Protein AF-A0A2N1MHG2-F1 (afdb_monomer_lite)

Radius of gyration: 14.92 Å; chains: 1; bounding box: 26×31×39 Å

Sequence (89 aa):
MSDRLCLAMILPYILRRFLKLKHLKQRSIDELQENLSVNSELVINRLIQCWAIVAKCARFCFNLSFNDESYETLNSLLKQKITLLTKYG

Structure (mmCIF, N/CA/C/O backbone):
data_AF-A0A2N1MHG2-F1
#
_entry.id   AF-A0A2N1MHG2-F1
#
loop_
_atom_site.group_PDB
_atom_site.id
_atom_site.type_symbol
_atom_site.label_atom_id
_atom_site.label_alt_id
_atom_site.label_comp_id
_atom_site.label_asym_id
_atom_site.label_entity_id
_atom_site.label_seq_id
_atom_site.pdbx_PDB_ins_code
_atom_site.Cartn_x
_atom_site.Cartn_y
_atom_site.Cartn_z
_atom_site.occupancy
_atom_site.B_iso_or_equiv
_atom_site.auth_seq_id
_atom_site.auth_comp_id
_atom_site.auth_asym_id
_atom_site.auth_atom_id
_atom_site.pdbx_PDB_model_num
ATOM 1 N N . MET A 1 1 ? 0.634 -15.463 -23.516 1.00 55.34 1 MET A N 1
ATOM 2 C CA . MET A 1 1 ? 0.435 -14.436 -22.470 1.00 55.34 1 MET A CA 1
ATOM 3 C C . MET A 1 1 ? 1.519 -14.629 -21.427 1.00 55.34 1 MET A C 1
ATOM 5 O O . MET A 1 1 ? 1.680 -15.750 -20.978 1.00 55.34 1 MET A O 1
ATOM 9 N N . SER A 1 2 ? 2.301 -13.595 -21.112 1.00 74.69 2 SER A N 1
ATOM 10 C CA . SER A 1 2 ? 3.335 -13.681 -20.068 1.00 74.69 2 SER A CA 1
ATOM 11 C C . SER A 1 2 ? 2.679 -13.744 -18.686 1.00 74.69 2 SER A C 1
ATOM 13 O O . SER A 1 2 ? 1.740 -12.987 -18.431 1.00 74.69 2 SER A O 1
ATOM 15 N N . ASP A 1 3 ? 3.196 -14.582 -17.785 1.00 68.06 3 ASP A N 1
ATOM 16 C CA . ASP A 1 3 ? 2.722 -14.705 -16.396 1.00 68.06 3 ASP A CA 1
ATOM 17 C C . ASP A 1 3 ? 2.659 -13.352 -15.676 1.00 68.06 3 ASP A C 1
ATOM 19 O O . ASP A 1 3 ? 1.749 -13.092 -14.893 1.00 68.06 3 ASP A O 1
ATOM 23 N N . ARG A 1 4 ? 3.574 -12.438 -16.022 1.00 64.25 4 ARG A N 1
ATOM 24 C CA . ARG A 1 4 ? 3.623 -11.055 -15.523 1.00 64.25 4 ARG A CA 1
ATOM 25 C C . ARG A 1 4 ? 2.372 -10.251 -15.886 1.00 64.25 4 ARG A C 1
ATOM 27 O O . ARG A 1 4 ? 1.829 -9.528 -15.056 1.00 64.25 4 ARG A O 1
ATOM 34 N N . LEU A 1 5 ? 1.898 -10.406 -17.119 1.00 60.28 5 LEU A N 1
ATOM 35 C CA . LEU A 1 5 ? 0.712 -9.724 -17.634 1.00 60.28 5 LEU A CA 1
ATOM 36 C C . LEU A 1 5 ? -0.562 -10.302 -17.004 1.00 60.28 5 LEU A C 1
ATOM 38 O O . LEU A 1 5 ? -1.463 -9.556 -16.629 1.00 60.28 5 LEU A O 1
ATOM 42 N N . CYS A 1 6 ? -0.595 -11.625 -16.819 1.00 66.94 6 CYS A N 1
ATOM 43 C CA . CYS A 1 6 ? -1.681 -12.313 -16.123 1.00 66.94 6 CYS A CA 1
ATOM 44 C C . CYS A 1 6 ? -1.778 -11.855 -14.657 1.00 66.94 6 CYS A C 1
ATOM 46 O O . CYS A 1 6 ? -2.853 -11.485 -14.182 1.00 66.94 6 CYS A O 1
ATOM 48 N N . LEU A 1 7 ? -0.637 -11.766 -13.963 1.00 67.19 7 LEU A N 1
ATOM 49 C CA . LEU A 1 7 ? -0.566 -11.257 -12.595 1.00 67.19 7 LEU A CA 1
ATOM 50 C C . LEU A 1 7 ? -1.046 -9.800 -12.511 1.00 67.19 7 LEU A C 1
ATOM 52 O O . LEU A 1 7 ? -1.858 -9.472 -11.648 1.00 67.19 7 LEU A O 1
ATOM 56 N N . ALA A 1 8 ? -0.609 -8.939 -13.437 1.00 67.25 8 ALA A N 1
ATOM 57 C CA . ALA A 1 8 ? -1.030 -7.539 -13.503 1.00 67.25 8 ALA A CA 1
ATOM 58 C C . ALA A 1 8 ? -2.541 -7.380 -13.748 1.00 67.25 8 ALA A C 1
ATOM 60 O O . ALA A 1 8 ? -3.159 -6.471 -13.197 1.00 67.25 8 ALA A O 1
ATOM 61 N N . MET A 1 9 ? -3.150 -8.271 -14.535 1.00 68.25 9 MET A N 1
ATOM 62 C CA . MET A 1 9 ? -4.594 -8.274 -14.795 1.00 68.25 9 MET A CA 1
ATOM 63 C C . MET A 1 9 ? -5.417 -8.763 -13.597 1.00 68.25 9 MET A C 1
ATOM 65 O O . MET A 1 9 ? -6.512 -8.254 -13.359 1.00 68.25 9 MET A O 1
ATOM 69 N N . ILE A 1 10 ? -4.902 -9.727 -12.830 1.00 71.50 10 ILE A N 1
ATOM 70 C CA . ILE A 1 10 ? -5.607 -10.323 -11.686 1.00 71.50 10 ILE A CA 1
ATOM 71 C C . ILE A 1 10 ? -5.433 -9.483 -10.409 1.00 71.50 10 ILE A C 1
ATOM 73 O O . ILE A 1 10 ? -6.330 -9.448 -9.561 1.00 71.50 10 ILE A O 1
ATOM 77 N N . LEU A 1 11 ? -4.318 -8.758 -10.270 1.00 73.50 11 LEU A N 1
ATOM 78 C CA . LEU A 1 11 ? -3.996 -7.975 -9.075 1.00 73.50 11 LEU A CA 1
ATOM 79 C C . LEU A 1 11 ? -5.112 -6.982 -8.673 1.00 73.50 11 LEU A C 1
ATOM 81 O O . LEU A 1 11 ? -5.524 -7.026 -7.515 1.00 73.50 11 LEU A O 1
ATOM 85 N N . PRO A 1 12 ? -5.707 -6.163 -9.568 1.00 68.25 12 PRO A N 1
ATOM 86 C CA . PRO A 1 12 ? -6.815 -5.273 -9.209 1.00 68.25 12 PRO A CA 1
ATOM 87 C C . PRO A 1 12 ? -8.029 -6.013 -8.630 1.00 68.25 12 PRO A C 1
ATOM 89 O O . PRO A 1 12 ? -8.687 -5.503 -7.723 1.00 68.25 12 PRO A O 1
ATOM 92 N N . TYR A 1 13 ? -8.319 -7.223 -9.120 1.00 70.38 13 TYR A N 1
ATOM 93 C CA . TYR A 1 13 ? -9.438 -8.042 -8.648 1.00 70.38 13 TYR A CA 1
ATOM 94 C C . TYR A 1 13 ? -9.174 -8.641 -7.269 1.00 70.38 13 TYR A C 1
ATOM 96 O O . TYR A 1 13 ? -10.058 -8.600 -6.410 1.00 70.38 13 TYR A O 1
ATOM 104 N N . ILE A 1 14 ? -7.961 -9.151 -7.036 1.00 73.12 14 ILE A N 1
ATOM 105 C CA . ILE A 1 14 ? -7.525 -9.617 -5.714 1.00 73.12 14 ILE A CA 1
ATOM 106 C C . ILE A 1 14 ? -7.635 -8.459 -4.723 1.00 73.12 14 ILE A C 1
ATOM 108 O O . ILE A 1 14 ? -8.308 -8.575 -3.700 1.00 73.12 14 ILE A O 1
ATOM 112 N N . LEU A 1 15 ? -7.070 -7.304 -5.067 1.00 72.06 15 LEU A N 1
ATOM 113 C CA . LEU A 1 15 ? -7.093 -6.128 -4.207 1.00 72.06 15 LEU A CA 1
ATOM 114 C C . LEU A 1 15 ? -8.521 -5.675 -3.904 1.00 72.06 15 LEU A C 1
ATOM 116 O O . LEU A 1 15 ? -8.879 -5.557 -2.737 1.00 72.06 15 LEU A O 1
ATOM 120 N N . ARG A 1 16 ? -9.389 -5.540 -4.910 1.00 70.75 16 ARG A N 1
ATOM 121 C CA . ARG A 1 16 ? -10.800 -5.171 -4.702 1.00 70.75 16 ARG A CA 1
ATOM 122 C C . ARG A 1 16 ? -11.560 -6.165 -3.814 1.00 70.75 16 ARG A C 1
ATOM 124 O O . ARG A 1 16 ? -12.488 -5.773 -3.104 1.00 70.75 16 ARG A O 1
ATOM 131 N N . ARG A 1 17 ? -11.209 -7.454 -3.861 1.00 72.00 17 ARG A N 1
ATOM 132 C CA . ARG A 1 17 ? -11.869 -8.500 -3.068 1.00 72.00 17 ARG A CA 1
ATOM 133 C C . ARG A 1 17 ? -11.399 -8.504 -1.616 1.00 72.00 17 ARG A C 1
ATOM 135 O O . ARG A 1 17 ? -12.241 -8.626 -0.728 1.00 72.00 17 ARG A O 1
ATOM 142 N N . PHE A 1 18 ? -10.096 -8.355 -1.387 1.00 66.69 18 PHE A N 1
ATOM 143 C CA . PHE A 1 18 ? -9.480 -8.499 -0.066 1.00 66.69 18 PHE A CA 1
ATOM 144 C C . PHE A 1 18 ? -9.299 -7.176 0.691 1.00 66.69 18 PHE A C 1
ATOM 146 O O . PHE A 1 18 ? -9.139 -7.200 1.906 1.00 66.69 18 PHE A O 1
ATOM 153 N N . LEU A 1 19 ? -9.430 -6.019 0.033 1.00 69.81 19 LEU A N 1
ATOM 154 C CA . LEU A 1 19 ? -9.430 -4.701 0.683 1.00 69.81 19 LEU A CA 1
ATOM 155 C C . LEU A 1 19 ? -10.789 -4.343 1.277 1.00 69.81 19 LEU A C 1
ATOM 157 O O . LEU A 1 19 ? -11.409 -3.343 0.921 1.00 69.81 19 LEU A O 1
ATOM 161 N N . LYS A 1 20 ? -11.270 -5.184 2.189 1.00 70.38 20 LYS A N 1
ATOM 162 C CA . LYS A 1 20 ? -12.435 -4.878 3.019 1.00 70.38 20 LYS A CA 1
ATOM 163 C C . LYS A 1 20 ? -12.060 -5.070 4.477 1.00 70.38 20 LYS A C 1
ATOM 165 O O . LYS A 1 20 ? -11.350 -6.014 4.799 1.00 70.38 20 LYS A O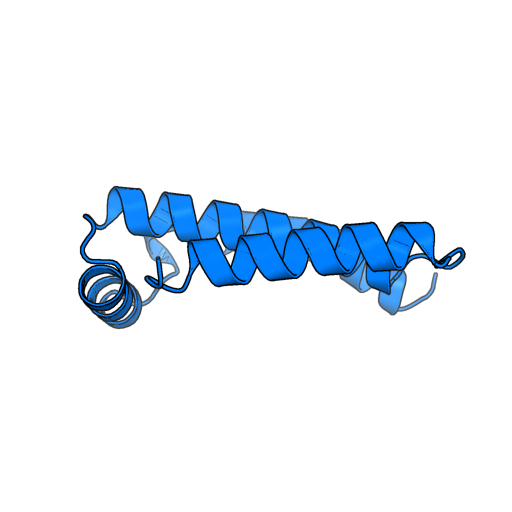 1
ATOM 170 N N . LEU A 1 21 ? -12.616 -4.228 5.345 1.00 65.12 21 LEU A N 1
ATOM 171 C CA . LEU A 1 21 ? -12.452 -4.263 6.806 1.00 65.12 21 LEU A CA 1
ATOM 172 C C . LEU A 1 21 ? -12.529 -5.684 7.378 1.00 65.12 21 LEU A C 1
ATOM 174 O O . LEU A 1 21 ? -11.633 -6.131 8.076 1.00 65.12 21 LEU A O 1
ATOM 178 N N . LYS A 1 22 ? -13.553 -6.434 6.962 1.00 72.94 22 LYS A N 1
ATOM 179 C CA . LYS A 1 22 ? -13.807 -7.821 7.381 1.00 72.94 22 LYS A CA 1
ATOM 180 C C . LYS A 1 22 ? -12.724 -8.841 7.004 1.00 72.94 22 LYS A C 1
ATOM 182 O O . LYS A 1 22 ? -12.780 -9.978 7.453 1.00 72.94 22 LYS A O 1
ATOM 187 N N . HIS A 1 23 ? -11.805 -8.479 6.114 1.00 75.44 23 HIS A N 1
ATOM 188 C CA . HIS A 1 23 ? -10.696 -9.324 5.666 1.00 75.44 23 HIS A CA 1
ATOM 189 C C . HIS A 1 23 ? -9.355 -8.883 6.262 1.00 75.44 23 HIS A C 1
ATOM 191 O O . HIS A 1 23 ? -8.356 -9.579 6.093 1.00 75.44 23 HIS A O 1
ATOM 197 N N . LEU A 1 24 ? -9.329 -7.748 6.961 1.00 75.50 24 LEU A N 1
ATOM 198 C CA . LEU A 1 24 ? -8.154 -7.220 7.632 1.00 75.50 24 LEU A CA 1
ATOM 199 C C . LEU A 1 24 ? -8.216 -7.615 9.108 1.00 75.50 24 LEU A C 1
ATOM 201 O O . LEU A 1 24 ? -9.269 -7.555 9.740 1.00 75.50 24 LEU A O 1
ATOM 205 N N . LYS A 1 25 ? -7.083 -8.046 9.667 1.00 82.06 25 LYS A N 1
ATOM 206 C CA . LYS A 1 25 ? -7.004 -8.341 11.100 1.00 82.06 25 LYS A CA 1
ATOM 207 C C . LYS A 1 25 ? -7.173 -7.035 11.873 1.00 82.06 25 LYS A C 1
ATOM 209 O O . LYS A 1 25 ? -6.451 -6.083 11.593 1.00 82.06 25 LYS A O 1
ATOM 214 N N . GLN A 1 26 ? -8.066 -7.026 12.863 1.00 80.62 26 GLN A N 1
ATOM 215 C CA . GLN A 1 26 ? -8.349 -5.845 13.687 1.00 80.62 26 GLN A CA 1
ATOM 216 C C . GLN A 1 26 ? -7.066 -5.244 14.274 1.00 80.62 26 GLN A 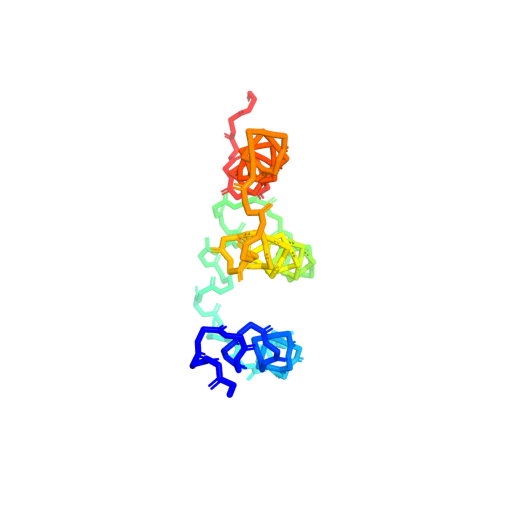C 1
ATOM 218 O O . GLN A 1 26 ? -6.803 -4.070 14.073 1.00 80.62 26 GLN A O 1
ATOM 223 N N . ARG A 1 27 ? -6.184 -6.088 14.821 1.00 82.62 27 ARG A N 1
ATOM 224 C CA . ARG A 1 27 ? -4.864 -5.682 15.323 1.00 82.62 27 ARG A CA 1
ATOM 225 C C . ARG A 1 27 ? -4.033 -4.882 14.312 1.00 82.62 27 ARG A C 1
ATOM 227 O O . ARG A 1 27 ? -3.376 -3.924 14.684 1.00 82.62 27 ARG A O 1
ATOM 234 N N . SER A 1 28 ? -4.066 -5.258 13.033 1.00 78.69 28 SER A N 1
ATOM 235 C CA . SER A 1 28 ? -3.342 -4.535 11.981 1.00 78.69 28 SER A CA 1
ATOM 236 C C . SER A 1 28 ? -3.985 -3.184 11.665 1.00 78.69 28 SER A C 1
ATOM 238 O O . SER A 1 28 ? -3.288 -2.259 11.262 1.00 78.69 28 SER A O 1
ATOM 240 N N . ILE A 1 29 ? -5.306 -3.065 11.827 1.00 80.06 29 ILE A N 1
ATOM 241 C CA . ILE A 1 29 ? -6.010 -1.783 11.723 1.00 80.06 29 ILE A CA 1
ATOM 242 C C . ILE A 1 29 ? -5.650 -0.907 12.919 1.00 80.06 29 ILE A C 1
ATOM 244 O O . ILE A 1 29 ? -5.296 0.245 12.704 1.00 80.06 29 ILE A O 1
ATOM 248 N N . ASP A 1 30 ? -5.674 -1.452 14.133 1.00 81.94 30 ASP A N 1
ATOM 249 C CA . ASP A 1 30 ? -5.367 -0.718 15.362 1.00 81.94 30 ASP A CA 1
ATOM 250 C C . ASP A 1 30 ? -3.919 -0.183 15.337 1.00 81.94 30 ASP A C 1
ATOM 252 O O . ASP A 1 30 ? -3.697 1.007 15.556 1.00 81.94 30 ASP A O 1
ATOM 256 N N . GLU A 1 31 ? -2.946 -1.013 14.934 1.00 82.62 31 GLU A N 1
ATOM 257 C CA . GLU A 1 31 ? -1.546 -0.603 14.724 1.00 82.62 31 GLU A CA 1
ATOM 258 C C . GLU A 1 31 ? -1.432 0.517 13.671 1.00 82.62 31 GLU A C 1
ATOM 260 O O . GLU A 1 31 ? -0.667 1.467 13.832 1.00 82.62 31 GLU A O 1
ATOM 265 N N . LEU A 1 32 ? -2.197 0.451 12.577 1.00 78.25 32 LEU A N 1
ATOM 266 C CA . LEU A 1 32 ? -2.210 1.507 11.558 1.00 78.25 32 LEU A CA 1
ATOM 267 C C . LEU A 1 32 ? -2.900 2.785 12.046 1.00 78.25 32 LEU A C 1
ATOM 269 O O . LEU A 1 32 ? -2.455 3.876 11.694 1.00 78.25 32 LEU A O 1
ATOM 273 N N . GLN A 1 33 ? -3.962 2.675 12.843 1.00 82.19 33 GLN A N 1
ATOM 274 C CA . GLN A 1 33 ? -4.636 3.820 13.456 1.00 82.19 33 GLN A CA 1
ATOM 275 C C . GLN A 1 33 ? -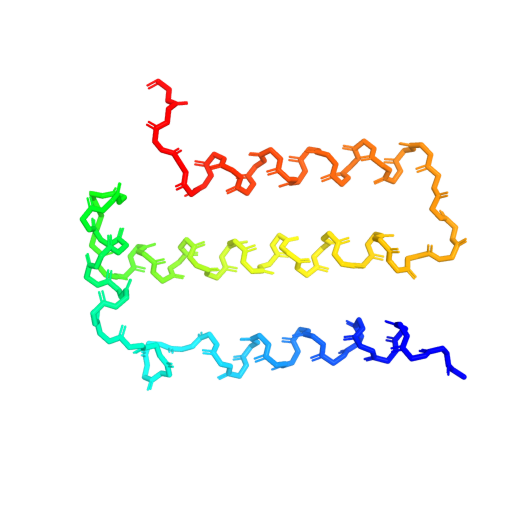3.699 4.563 14.400 1.00 82.19 33 GLN A C 1
ATOM 277 O O . GLN A 1 33 ? -3.650 5.791 14.351 1.00 82.19 33 GLN A O 1
ATOM 282 N N . GLU A 1 34 ? -2.935 3.833 15.210 1.00 82.44 34 GLU A N 1
ATOM 283 C CA . GLU A 1 34 ? -1.945 4.398 16.125 1.00 82.44 34 GLU A CA 1
ATOM 284 C C . GLU A 1 34 ? -0.820 5.102 15.349 1.00 82.44 34 GLU A C 1
ATOM 286 O O . GLU A 1 34 ? -0.563 6.290 15.559 1.00 82.44 34 GLU A O 1
ATOM 291 N N . ASN A 1 35 ? -0.244 4.422 14.351 1.00 79.12 35 ASN A N 1
ATOM 292 C CA . ASN A 1 35 ? 0.838 4.959 13.518 1.00 79.12 35 ASN A CA 1
ATOM 293 C C . ASN A 1 35 ? 0.427 6.191 12.693 1.00 79.12 35 ASN A C 1
ATOM 295 O O . ASN A 1 35 ? 1.208 7.128 12.525 1.00 79.12 35 ASN A O 1
ATOM 299 N N . LEU A 1 36 ? -0.793 6.200 12.150 1.00 75.19 36 LEU A N 1
ATOM 300 C CA . LEU A 1 36 ? -1.292 7.291 11.307 1.00 75.19 36 LEU A CA 1
ATOM 301 C C . LEU A 1 36 ? -2.067 8.354 12.109 1.00 75.19 36 LEU A C 1
ATOM 303 O O . LEU A 1 36 ? -2.414 9.396 11.551 1.00 75.19 36 LEU A O 1
ATOM 307 N N . SER A 1 37 ? -2.331 8.111 13.397 1.00 80.38 37 SER A N 1
ATOM 308 C CA . SER A 1 37 ? -3.147 8.952 14.287 1.00 80.38 37 SER A CA 1
ATOM 309 C C . SER A 1 37 ? -4.516 9.330 13.693 1.00 80.38 37 SER A C 1
ATOM 311 O O . SER A 1 37 ? -4.948 10.478 13.789 1.00 80.38 37 SER A O 1
ATOM 313 N N . VAL A 1 38 ? -5.193 8.390 13.030 1.00 77.69 38 VAL A N 1
ATOM 314 C CA . VAL A 1 38 ? -6.486 8.618 12.354 1.00 77.69 38 VAL A CA 1
ATOM 315 C C . VAL A 1 38 ? -7.503 7.540 12.715 1.00 77.69 38 VAL A C 1
ATOM 317 O O . VAL A 1 38 ? -7.154 6.436 13.130 1.00 77.69 38 VAL A O 1
ATOM 320 N N . ASN A 1 39 ? -8.789 7.863 12.558 1.00 80.56 39 ASN A N 1
ATOM 321 C CA . ASN A 1 39 ? -9.867 6.910 12.804 1.00 80.56 39 ASN A CA 1
ATOM 322 C C . ASN A 1 39 ? -9.820 5.726 11.812 1.00 80.56 39 ASN A C 1
ATOM 324 O O . ASN A 1 39 ? -9.211 5.792 10.741 1.00 80.56 39 ASN A O 1
ATOM 328 N N . SER A 1 40 ? -10.474 4.626 12.177 1.00 73.75 40 SER A N 1
ATOM 329 C CA . SER A 1 40 ? -10.449 3.363 11.431 1.00 73.75 40 SER A CA 1
ATOM 330 C C . SER A 1 40 ? -10.972 3.519 10.002 1.00 73.75 40 SER A C 1
ATOM 332 O O . SER A 1 40 ? -10.439 2.918 9.071 1.00 73.75 40 SER A O 1
ATOM 334 N N . GLU A 1 41 ? -11.964 4.384 9.804 1.00 75.38 41 GLU A N 1
ATOM 335 C CA . GLU A 1 41 ? -12.534 4.698 8.495 1.00 75.38 41 GLU A CA 1
ATOM 336 C C . GLU A 1 41 ? -11.527 5.403 7.564 1.00 75.38 41 GLU A C 1
ATOM 338 O O . GLU A 1 41 ? -11.365 5.019 6.401 1.00 75.38 41 GLU A O 1
ATOM 343 N N . LEU A 1 42 ? -10.758 6.368 8.082 1.00 77.62 42 LEU A N 1
ATOM 344 C CA . LEU A 1 42 ? -9.679 7.027 7.343 1.00 77.62 42 LEU A CA 1
ATOM 345 C C . LEU A 1 42 ? -8.497 6.090 7.077 1.00 77.62 42 LEU A C 1
ATOM 347 O O . LEU A 1 42 ? -7.894 6.178 6.005 1.00 77.62 42 LEU A O 1
ATOM 351 N N . VAL A 1 43 ? -8.180 5.173 7.998 1.00 79.69 43 VAL A N 1
ATOM 352 C CA . VAL A 1 43 ? -7.156 4.138 7.767 1.00 79.69 43 VAL A CA 1
ATOM 353 C C . VAL A 1 43 ? -7.513 3.287 6.553 1.00 79.69 43 VAL A C 1
ATOM 355 O O . VAL A 1 43 ? -6.657 3.037 5.707 1.00 79.69 43 VAL A O 1
ATOM 358 N N . ILE A 1 44 ? -8.779 2.897 6.409 1.00 74.62 44 ILE A N 1
ATOM 359 C CA . ILE A 1 44 ? -9.238 2.089 5.271 1.00 74.62 44 ILE A CA 1
ATOM 360 C C . ILE A 1 44 ? -9.141 2.872 3.970 1.00 74.62 44 ILE A C 1
ATOM 362 O O . ILE A 1 44 ? -8.639 2.342 2.979 1.00 74.62 44 ILE A O 1
ATOM 366 N N . ASN A 1 45 ? -9.562 4.138 3.971 1.00 78.81 45 ASN A N 1
ATOM 367 C CA . ASN A 1 45 ? -9.430 4.995 2.796 1.00 78.81 45 ASN A CA 1
ATOM 368 C C . ASN A 1 45 ? -7.962 5.149 2.374 1.00 78.81 45 ASN A C 1
ATOM 370 O O . ASN A 1 45 ? -7.649 5.009 1.189 1.00 78.81 45 ASN A O 1
ATOM 374 N N . ARG A 1 46 ? -7.042 5.336 3.330 1.00 79.00 46 ARG A N 1
ATOM 375 C CA . ARG A 1 46 ? -5.595 5.362 3.059 1.00 79.00 46 ARG A CA 1
ATOM 376 C C . ARG A 1 46 ? -5.078 4.026 2.536 1.00 79.00 46 ARG A C 1
ATOM 378 O O . ARG A 1 46 ? -4.267 4.010 1.612 1.00 79.00 46 ARG A O 1
ATOM 385 N N . LEU A 1 47 ? -5.571 2.906 3.064 1.00 79.69 47 LEU A N 1
ATOM 386 C CA . LEU A 1 47 ? -5.208 1.573 2.586 1.00 79.69 47 LEU A CA 1
ATOM 387 C C . LEU A 1 47 ? -5.638 1.380 1.126 1.00 79.69 47 LEU A C 1
ATOM 389 O O . LEU A 1 47 ? -4.836 0.961 0.295 1.00 79.69 47 LEU A O 1
ATOM 393 N N . ILE A 1 48 ? -6.883 1.732 0.796 1.00 77.00 48 ILE A N 1
ATOM 394 C CA . ILE A 1 48 ? -7.420 1.652 -0.568 1.00 77.00 48 ILE A CA 1
ATOM 395 C C . ILE A 1 48 ? -6.595 2.529 -1.518 1.00 77.00 48 ILE A C 1
ATOM 397 O O . ILE A 1 48 ? -6.211 2.066 -2.592 1.00 77.00 48 ILE A O 1
ATOM 401 N N . GLN A 1 49 ? -6.265 3.761 -1.118 1.00 78.31 49 GLN A N 1
ATOM 402 C CA . GLN A 1 49 ? -5.416 4.660 -1.908 1.00 78.31 49 GLN A CA 1
ATOM 403 C C . GLN A 1 49 ? -4.008 4.089 -2.120 1.00 78.31 49 GLN A C 1
ATOM 405 O O . GLN A 1 49 ? -3.518 4.063 -3.249 1.00 78.31 49 GLN A O 1
ATOM 410 N N . CYS A 1 50 ? -3.379 3.564 -1.067 1.00 78.38 50 CYS A N 1
ATOM 411 C CA . CYS A 1 50 ? -2.073 2.914 -1.140 1.00 78.38 50 CYS A CA 1
ATOM 412 C C . CYS A 1 50 ? -2.078 1.749 -2.141 1.00 78.38 50 CYS A C 1
ATOM 414 O O . CYS A 1 50 ? -1.197 1.642 -2.996 1.00 78.38 50 CYS A O 1
ATOM 416 N N . TRP A 1 51 ? -3.105 0.905 -2.101 1.00 77.00 51 TRP A N 1
ATOM 417 C CA . TRP A 1 51 ? -3.225 -0.217 -3.025 1.00 77.00 51 TRP A CA 1
ATOM 418 C C . TRP A 1 51 ? -3.572 0.195 -4.453 1.00 77.00 51 TRP A C 1
ATOM 420 O O . TRP A 1 51 ? -3.078 -0.424 -5.395 1.00 77.00 51 TRP A O 1
ATOM 430 N N . ALA A 1 52 ? -4.346 1.265 -4.639 1.00 78.56 52 ALA A N 1
ATOM 431 C CA . ALA A 1 52 ? -4.551 1.861 -5.955 1.00 78.56 52 ALA A CA 1
ATOM 432 C C . ALA A 1 52 ? -3.222 2.350 -6.554 1.00 78.56 52 ALA A C 1
ATOM 434 O O . ALA A 1 52 ? -2.970 2.144 -7.743 1.00 78.56 52 ALA A O 1
ATOM 435 N N . ILE A 1 53 ? -2.344 2.938 -5.734 1.00 74.44 53 ILE A N 1
ATOM 436 C CA . ILE A 1 53 ? -0.993 3.322 -6.153 1.00 74.44 53 ILE A CA 1
ATOM 437 C C . ILE A 1 53 ? -0.162 2.082 -6.506 1.00 74.44 53 ILE A C 1
ATOM 439 O O . ILE A 1 53 ? 0.424 2.042 -7.582 1.00 74.44 53 ILE A O 1
ATOM 443 N N . VAL A 1 54 ? -0.170 1.034 -5.674 1.00 75.69 54 VAL A N 1
ATOM 444 C CA . VAL A 1 54 ? 0.539 -0.230 -5.961 1.00 75.69 54 VAL A CA 1
ATOM 445 C C . VAL A 1 54 ? 0.080 -0.856 -7.279 1.00 75.69 54 VAL A C 1
ATOM 447 O O . VAL A 1 54 ? 0.917 -1.302 -8.059 1.00 75.69 54 VAL A O 1
ATOM 450 N N . ALA A 1 55 ? -1.222 -0.853 -7.567 1.00 73.62 55 ALA A N 1
ATOM 451 C CA . ALA A 1 55 ? -1.752 -1.363 -8.828 1.00 73.62 55 ALA A CA 1
ATOM 452 C C . ALA A 1 55 ? -1.267 -0.539 -10.036 1.00 73.62 55 ALA A C 1
ATOM 454 O O . ALA A 1 55 ? -0.898 -1.111 -11.063 1.00 73.62 55 ALA A O 1
ATOM 455 N N . LYS A 1 56 ? -1.210 0.795 -9.909 1.00 74.12 56 LYS A N 1
ATOM 456 C CA . LYS A 1 56 ? -0.634 1.675 -10.941 1.00 74.12 56 LYS A CA 1
ATOM 457 C C . LYS A 1 56 ? 0.857 1.394 -11.139 1.00 74.12 56 LYS A C 1
ATOM 459 O O . LYS A 1 56 ? 1.281 1.211 -12.275 1.00 74.12 56 LYS A O 1
ATOM 464 N N . CYS A 1 57 ? 1.629 1.288 -10.058 1.00 68.75 57 CYS A N 1
ATOM 465 C CA . CYS A 1 57 ? 3.049 0.939 -10.107 1.00 68.75 57 CYS A CA 1
ATOM 466 C C . CYS A 1 57 ? 3.276 -0.415 -10.794 1.00 68.75 57 CYS A C 1
ATOM 468 O O . CYS A 1 57 ? 4.113 -0.518 -11.683 1.00 68.75 57 CYS A O 1
ATOM 470 N N . ALA A 1 58 ? 2.491 -1.436 -10.439 1.00 72.38 58 ALA A N 1
ATOM 471 C CA . ALA A 1 58 ? 2.575 -2.759 -11.051 1.00 72.38 58 ALA A CA 1
ATOM 472 C C . ALA A 1 58 ? 2.316 -2.702 -12.563 1.00 72.38 58 ALA A C 1
ATOM 474 O O . ALA A 1 58 ? 3.059 -3.305 -13.331 1.00 72.38 58 ALA A O 1
ATOM 475 N N . ARG A 1 59 ? 1.317 -1.926 -13.008 1.00 70.81 59 ARG A N 1
ATOM 476 C CA . ARG A 1 59 ? 1.066 -1.708 -14.440 1.00 70.81 59 ARG A CA 1
ATOM 477 C C . ARG A 1 59 ? 2.295 -1.143 -15.155 1.00 70.81 59 ARG A C 1
ATOM 479 O O . ARG A 1 59 ? 2.590 -1.597 -16.254 1.00 70.81 59 ARG A O 1
ATOM 486 N N . PHE A 1 60 ? 2.991 -0.183 -14.550 1.00 66.94 60 PHE A N 1
ATOM 487 C CA . PHE A 1 60 ? 4.218 0.372 -15.121 1.00 66.94 60 PHE A CA 1
ATOM 488 C C . PHE A 1 60 ? 5.354 -0.657 -15.131 1.00 66.94 60 PHE A C 1
ATOM 490 O O . PHE A 1 60 ? 5.905 -0.916 -16.193 1.00 66.94 60 PHE A O 1
ATOM 497 N N . CYS A 1 61 ? 5.641 -1.323 -14.009 1.00 65.50 61 CYS A N 1
ATOM 498 C CA . CYS A 1 61 ? 6.712 -2.326 -13.921 1.00 65.50 61 CYS A CA 1
ATOM 499 C C . CYS A 1 61 ? 6.528 -3.522 -14.871 1.00 65.50 61 CYS A C 1
ATOM 501 O O . CYS A 1 61 ? 7.504 -4.160 -15.257 1.00 65.50 61 CYS A O 1
ATOM 503 N N . PHE A 1 62 ? 5.284 -3.857 -15.225 1.00 66.94 62 PHE A N 1
ATOM 504 C CA . PHE A 1 62 ? 4.969 -4.945 -16.152 1.00 66.94 62 PHE A CA 1
ATOM 505 C C . PHE A 1 62 ? 4.719 -4.478 -17.591 1.00 66.94 62 PHE A C 1
ATOM 507 O O . PHE A 1 62 ? 4.387 -5.307 -18.442 1.00 66.94 62 PHE A O 1
ATOM 514 N N 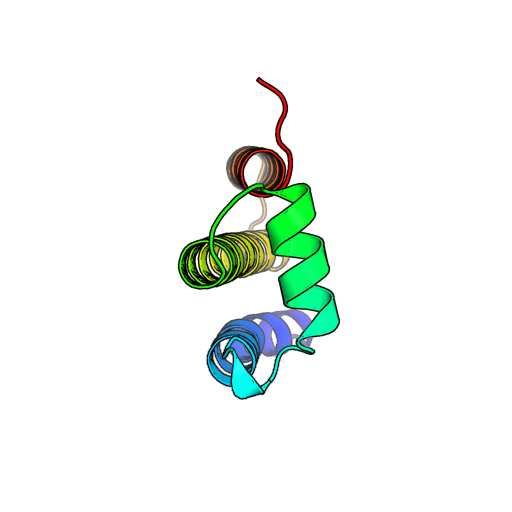. ASN A 1 63 ? 4.878 -3.184 -17.883 1.00 66.25 63 ASN A N 1
ATOM 515 C CA . ASN A 1 63 ? 4.751 -2.684 -19.242 1.00 66.25 63 ASN A CA 1
ATOM 516 C C . ASN A 1 63 ? 5.980 -3.087 -20.075 1.00 66.25 63 ASN A C 1
ATOM 518 O O . ASN A 1 63 ? 7.116 -2.886 -19.658 1.00 66.25 63 ASN A O 1
ATOM 522 N N . LEU A 1 64 ? 5.751 -3.650 -21.263 1.00 60.59 64 LEU A N 1
ATOM 523 C CA . LEU A 1 64 ? 6.815 -4.088 -22.179 1.00 60.59 64 LEU A CA 1
ATOM 524 C C . LEU A 1 64 ? 7.573 -2.906 -22.805 1.00 60.59 64 LEU A C 1
ATOM 526 O O . LEU A 1 64 ? 8.712 -3.065 -23.228 1.00 60.59 64 LEU A O 1
ATOM 530 N N . SER A 1 65 ? 6.952 -1.726 -22.829 1.00 64.31 65 SER A N 1
ATOM 531 C CA . SER A 1 65 ? 7.513 -0.450 -23.285 1.00 64.31 65 SER A CA 1
ATOM 532 C C . SER A 1 65 ? 7.865 0.465 -22.107 1.00 64.31 65 SER A C 1
ATOM 534 O O . SER A 1 65 ? 7.519 1.645 -22.088 1.00 64.31 65 SER A O 1
ATOM 536 N N . PHE A 1 66 ? 8.512 -0.093 -21.081 1.00 60.62 66 PHE A N 1
ATOM 537 C CA . PHE A 1 66 ? 9.019 0.687 -19.955 1.00 60.62 66 PHE A CA 1
ATOM 538 C C . PH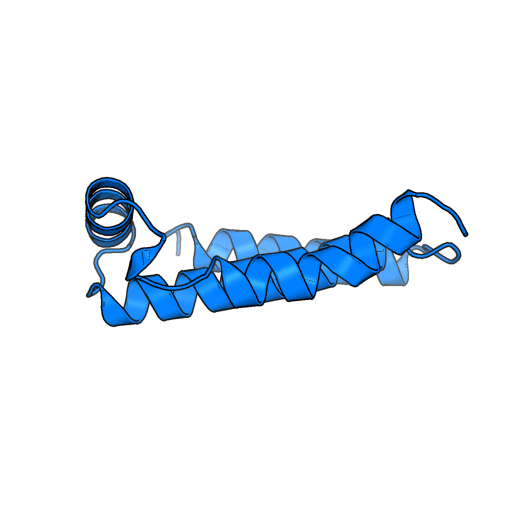E A 1 66 ? 10.150 1.608 -20.432 1.00 60.62 66 PHE A C 1
ATOM 540 O O . PHE A 1 66 ? 11.191 1.139 -20.886 1.00 60.62 66 PHE A O 1
ATOM 547 N N . ASN A 1 67 ? 9.913 2.914 -20.364 1.00 71.62 67 ASN A N 1
ATOM 548 C CA . ASN A 1 67 ? 10.845 3.971 -20.750 1.00 71.62 67 ASN A CA 1
ATOM 549 C C . ASN A 1 67 ? 11.101 4.919 -19.563 1.00 71.62 67 ASN A C 1
ATOM 551 O O . ASN A 1 67 ? 10.426 4.827 -18.535 1.00 71.62 67 ASN A O 1
ATOM 555 N N . ASP A 1 68 ? 12.049 5.844 -19.702 1.00 72.75 68 ASP A N 1
ATOM 556 C CA . ASP A 1 68 ? 12.445 6.750 -18.610 1.00 72.75 68 ASP A CA 1
ATOM 557 C C . ASP A 1 68 ? 11.274 7.599 -18.076 1.00 72.75 68 ASP A C 1
ATOM 559 O O . ASP A 1 68 ? 11.154 7.840 -16.877 1.00 72.75 68 ASP A O 1
ATOM 563 N N . GLU A 1 69 ? 10.323 7.962 -18.936 1.00 74.69 69 GLU A N 1
ATOM 564 C CA . GLU A 1 69 ? 9.115 8.703 -18.553 1.00 74.69 69 GLU A CA 1
ATOM 565 C C . GLU A 1 69 ? 8.143 7.850 -17.703 1.00 74.69 69 GLU A C 1
ATOM 567 O O . GLU A 1 69 ? 7.543 8.317 -16.724 1.00 74.69 69 GLU A O 1
ATOM 572 N N . SER A 1 70 ? 8.041 6.553 -18.017 1.00 65.12 70 SER A N 1
ATOM 573 C CA . SER A 1 70 ? 7.328 5.564 -17.199 1.00 65.12 70 SER A CA 1
ATOM 574 C C . SER A 1 70 ? 7.992 5.376 -15.833 1.00 65.12 70 SER A C 1
ATOM 576 O O . SER A 1 70 ? 7.296 5.190 -14.831 1.00 65.12 70 SER A O 1
ATOM 578 N N . TYR A 1 71 ? 9.325 5.449 -15.780 1.00 68.62 71 TYR A N 1
ATOM 579 C CA . TYR A 1 71 ? 10.096 5.365 -14.543 1.00 68.62 71 TYR A CA 1
ATOM 580 C C . TYR A 1 71 ? 9.888 6.592 -13.645 1.00 68.62 71 TYR A C 1
ATOM 582 O O . TYR A 1 71 ? 9.615 6.428 -12.457 1.00 68.62 71 TYR A O 1
ATOM 590 N N . GLU A 1 72 ? 9.911 7.810 -14.190 1.00 73.81 72 GLU A N 1
ATOM 591 C CA . GLU A 1 72 ? 9.636 9.025 -13.407 1.00 73.81 72 GLU A CA 1
ATOM 592 C C . GLU A 1 72 ? 8.208 9.044 -12.846 1.00 73.81 72 GLU A C 1
ATOM 594 O O . GLU A 1 72 ? 7.978 9.370 -11.674 1.00 73.81 72 GLU A O 1
ATOM 599 N N . THR A 1 73 ? 7.236 8.587 -13.639 1.00 74.81 73 THR A N 1
ATOM 600 C CA . THR A 1 73 ? 5.848 8.443 -13.180 1.00 74.81 73 THR A CA 1
ATOM 601 C C . THR A 1 73 ? 5.732 7.408 -12.056 1.00 74.81 73 THR A C 1
ATOM 603 O O . THR A 1 73 ? 5.054 7.643 -11.051 1.00 74.81 73 THR A O 1
ATOM 606 N N . LEU A 1 74 ? 6.425 6.273 -12.187 1.00 70.06 74 LEU A N 1
ATOM 607 C CA . LEU A 1 74 ? 6.504 5.243 -11.153 1.00 70.06 74 LEU A CA 1
ATOM 608 C C . LEU A 1 74 ? 7.142 5.784 -9.865 1.00 70.06 74 LEU A C 1
ATOM 610 O O . LEU A 1 74 ? 6.620 5.544 -8.776 1.00 70.06 74 LEU A O 1
ATOM 614 N N . ASN A 1 75 ? 8.235 6.533 -9.982 1.00 71.94 75 ASN A N 1
ATOM 615 C CA . ASN A 1 75 ? 8.962 7.112 -8.857 1.00 71.94 75 ASN A CA 1
ATOM 616 C C . ASN A 1 75 ? 8.113 8.152 -8.104 1.00 71.94 75 ASN A C 1
ATOM 618 O O . ASN A 1 75 ? 8.051 8.146 -6.874 1.00 71.94 75 ASN A O 1
ATOM 622 N N . SER A 1 76 ? 7.376 8.993 -8.833 1.00 77.81 76 SER A N 1
ATOM 623 C CA . SER A 1 76 ? 6.418 9.946 -8.257 1.00 77.81 76 SER A CA 1
ATOM 624 C C . SER A 1 76 ? 5.290 9.241 -7.492 1.00 77.81 76 SER A C 1
ATOM 626 O O . SER A 1 76 ? 4.990 9.586 -6.346 1.00 77.81 76 SER A O 1
ATOM 628 N N . LEU A 1 77 ? 4.719 8.180 -8.073 1.00 72.69 77 LEU A N 1
ATOM 629 C CA . LEU A 1 77 ? 3.704 7.355 -7.415 1.00 72.69 77 LEU A CA 1
ATOM 630 C C . LEU A 1 77 ? 4.246 6.672 -6.148 1.00 72.69 77 LEU A C 1
ATOM 632 O O . LEU A 1 77 ? 3.563 6.639 -5.124 1.00 72.69 77 LEU A O 1
ATOM 636 N N . LEU A 1 78 ? 5.482 6.168 -6.175 1.00 68.38 78 LEU A N 1
ATOM 637 C CA . LEU A 1 78 ? 6.126 5.566 -5.004 1.00 68.38 78 LEU A CA 1
ATOM 638 C C . LEU A 1 78 ? 6.358 6.588 -3.885 1.00 68.38 78 LEU A C 1
ATOM 640 O O . LEU A 1 78 ? 6.068 6.285 -2.727 1.00 68.38 78 LEU A O 1
ATOM 644 N N . LYS A 1 79 ? 6.790 7.809 -4.217 1.00 74.94 79 LYS A N 1
ATOM 645 C CA . LYS A 1 79 ? 6.902 8.908 -3.245 1.00 74.94 79 LYS A CA 1
ATOM 646 C C . LYS A 1 79 ? 5.546 9.250 -2.629 1.00 74.94 79 LYS A C 1
ATOM 648 O O . LYS A 1 79 ? 5.447 9.310 -1.409 1.00 74.94 79 LYS A O 1
ATOM 653 N N . GLN A 1 80 ? 4.483 9.352 -3.435 1.00 73.56 80 GLN A N 1
ATOM 654 C CA . GLN A 1 80 ? 3.122 9.560 -2.921 1.00 73.56 80 GLN A CA 1
ATOM 655 C C . GLN A 1 80 ? 2.680 8.439 -1.980 1.00 73.56 80 GLN A C 1
ATOM 657 O O . GLN A 1 80 ? 2.108 8.724 -0.931 1.00 73.56 80 GLN A O 1
ATOM 662 N N . LYS A 1 81 ? 2.965 7.172 -2.314 1.00 65.06 81 LYS A N 1
ATOM 663 C CA . LYS A 1 81 ? 2.674 6.023 -1.442 1.00 65.06 81 LYS A CA 1
ATOM 664 C C . LYS A 1 81 ? 3.387 6.148 -0.095 1.00 65.06 81 LYS A C 1
ATOM 666 O O . LYS A 1 81 ? 2.772 5.881 0.933 1.00 65.06 81 LYS A O 1
ATOM 671 N N . ILE A 1 82 ? 4.660 6.548 -0.103 1.00 68.56 82 ILE A N 1
ATOM 672 C CA . ILE A 1 82 ? 5.452 6.746 1.115 1.00 68.56 82 ILE A CA 1
ATOM 673 C C . ILE A 1 82 ? 4.835 7.866 1.956 1.00 68.56 82 ILE A C 1
ATOM 675 O O . ILE A 1 82 ? 4.527 7.620 3.115 1.00 68.56 82 ILE A O 1
ATOM 679 N N . THR A 1 83 ? 4.528 9.032 1.384 1.00 72.44 83 THR A N 1
ATOM 680 C CA . THR A 1 83 ? 3.874 10.144 2.106 1.00 72.44 83 THR A CA 1
ATOM 681 C C . THR A 1 83 ? 2.492 9.769 2.658 1.00 72.44 83 THR A C 1
ATOM 683 O O . THR A 1 83 ? 2.083 10.231 3.718 1.00 72.44 83 THR A O 1
ATOM 686 N N . LEU A 1 84 ? 1.753 8.897 1.968 1.00 69.75 84 LEU A N 1
ATOM 687 C CA . LEU A 1 84 ? 0.456 8.397 2.437 1.00 69.75 84 LEU A CA 1
ATOM 688 C C . LEU A 1 84 ? 0.576 7.505 3.684 1.00 69.75 84 LEU A C 1
ATOM 690 O O . LEU A 1 84 ? -0.357 7.469 4.493 1.00 69.75 84 LEU A O 1
ATOM 694 N N . LEU A 1 85 ? 1.704 6.797 3.812 1.00 60.91 85 LEU A N 1
ATOM 695 C CA . LEU A 1 85 ? 1.994 5.801 4.848 1.00 60.91 85 LEU A CA 1
ATOM 696 C C . LEU A 1 85 ? 2.981 6.275 5.929 1.00 60.91 85 LEU A C 1
ATOM 698 O O . LEU A 1 85 ? 3.144 5.580 6.926 1.00 60.91 85 LEU A O 1
ATOM 702 N N . THR A 1 86 ? 3.643 7.420 5.753 1.00 52.06 86 THR A N 1
ATOM 703 C CA . THR A 1 86 ? 4.604 7.980 6.714 1.00 52.06 86 THR A CA 1
ATOM 704 C C . THR A 1 86 ? 4.274 9.432 7.028 1.00 52.06 86 THR A C 1
ATOM 706 O O . THR A 1 86 ? 4.013 10.245 6.145 1.00 52.06 86 THR A O 1
ATOM 709 N N . LYS A 1 87 ? 4.279 9.753 8.321 1.00 54.38 87 LYS A N 1
ATOM 710 C CA . LYS A 1 87 ? 4.041 11.088 8.865 1.00 54.38 87 LYS A CA 1
ATOM 711 C C . LYS A 1 87 ? 5.389 11.807 8.989 1.00 54.38 87 LYS A C 1
ATOM 713 O O . LYS A 1 87 ? 5.927 11.896 10.080 1.00 54.38 87 LYS A O 1
ATOM 718 N N . TYR A 1 88 ? 5.962 12.255 7.877 1.00 42.34 88 TYR A N 1
ATOM 719 C CA . TYR A 1 88 ? 7.077 13.209 7.910 1.00 42.34 88 TYR A CA 1
ATOM 720 C C . TYR A 1 88 ? 6.819 14.319 6.895 1.00 42.34 88 TYR A C 1
ATOM 722 O O . TYR A 1 88 ? 7.209 14.239 5.730 1.00 42.34 88 TYR A O 1
ATOM 730 N N . GLY A 1 89 ? 6.082 15.320 7.372 1.00 39.44 89 GLY A N 1
ATOM 731 C CA . GLY A 1 89 ? 6.383 16.727 7.140 1.00 39.44 89 GLY A CA 1
ATOM 732 C C . GLY A 1 89 ? 6.876 17.295 8.462 1.00 39.44 89 GLY A C 1
ATOM 733 O O . GLY A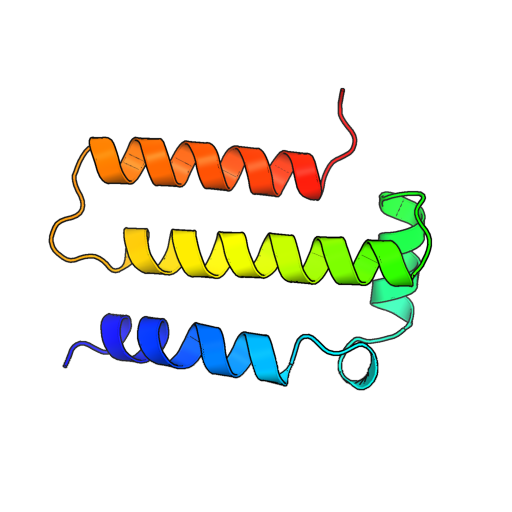 1 89 ? 6.308 16.867 9.495 1.00 39.44 89 GLY A O 1
#

Secondary structure (DSSP, 8-state):
--HHHHHHHHHHHHHHHH-SGGGS-HHHHHHHHHHHT--HHHHHHHHHHHHHHHHHHHHHHT-TT--HHHHHHHHHHHHHHHHHH----

pLDDT: mean 71.56, std 8.0, range [39.44, 82.62]

Foldseek 3Di:
DDPLVVCLVCLVVVCVVQLDPVNDDVVVLVVQCVQVVHDSVVSSVLVNLLSVLVSLLSCQVSDPPNDVVSVVVSVVSVVVSCVSRHPDD

Organism: NCBI:txid588596